Protein AF-A0A7C4F0I8-F1 (afdb_monomer_lite)

Structure (mmCIF, N/CA/C/O backbone):
data_AF-A0A7C4F0I8-F1
#
_entry.id   AF-A0A7C4F0I8-F1
#
loop_
_atom_site.group_PDB
_atom_site.id
_atom_site.type_symbol
_atom_site.label_atom_id
_atom_site.label_alt_id
_atom_site.label_comp_id
_atom_site.label_asym_id
_atom_site.label_entity_id
_atom_site.label_seq_id
_atom_site.pdbx_PDB_ins_code
_atom_site.Cartn_x
_atom_site.Cartn_y
_atom_site.Cartn_z
_atom_site.occupancy
_atom_site.B_iso_or_equiv
_atom_site.auth_seq_id
_atom_site.auth_comp_id
_atom_site.auth_asym_id
_atom_site.auth_atom_id
_atom_site.pdbx_PDB_model_num
ATOM 1 N N . ILE A 1 1 ? -4.821 -2.310 5.030 1.00 91.88 1 ILE A N 1
ATOM 2 C CA . ILE A 1 1 ? -5.933 -1.546 5.643 1.00 91.88 1 ILE A CA 1
ATOM 3 C C . ILE A 1 1 ? -5.396 -0.917 6.919 1.00 91.88 1 ILE A C 1
ATOM 5 O O . ILE A 1 1 ? -4.644 -1.584 7.619 1.00 91.88 1 ILE A O 1
ATOM 9 N N . ALA A 1 2 ? -5.673 0.361 7.165 1.00 90.00 2 ALA A N 1
ATOM 10 C CA . ALA A 1 2 ? -5.154 1.117 8.304 1.00 90.00 2 ALA A CA 1
ATOM 11 C C . ALA A 1 2 ? -6.310 1.679 9.132 1.00 90.00 2 ALA A C 1
ATOM 13 O O . ALA A 1 2 ? -7.216 2.289 8.567 1.00 90.00 2 ALA A O 1
ATOM 14 N N . GLY A 1 3 ? -6.264 1.517 10.450 1.00 90.81 3 GLY A N 1
ATOM 15 C CA . GLY A 1 3 ? -7.261 2.096 11.348 1.00 90.81 3 GLY A CA 1
ATOM 16 C C . GLY A 1 3 ? -7.420 1.291 12.629 1.00 90.81 3 GLY A C 1
ATOM 17 O O . GLY A 1 3 ? -6.599 0.431 12.948 1.00 90.81 3 GLY A O 1
ATOM 18 N N . LYS A 1 4 ? -8.486 1.575 13.371 1.00 91.06 4 LYS A N 1
ATOM 19 C CA . LYS A 1 4 ? -8.905 0.762 14.514 1.00 91.06 4 LYS A CA 1
ATOM 20 C C . LYS A 1 4 ? -9.613 -0.488 13.979 1.00 91.06 4 LYS A C 1
ATOM 22 O O . LYS A 1 4 ? -10.755 -0.401 13.546 1.00 91.06 4 LYS A O 1
ATOM 27 N N . LEU A 1 5 ? -8.881 -1.601 13.894 1.00 84.12 5 LEU A N 1
ATOM 28 C CA . LEU A 1 5 ? -9.347 -2.851 13.275 1.00 84.12 5 LEU A CA 1
ATOM 29 C C . LEU A 1 5 ? -9.981 -3.785 14.314 1.00 84.12 5 LEU A C 1
ATOM 31 O O . LEU A 1 5 ? -11.197 -3.859 14.417 1.00 84.12 5 LEU A O 1
ATOM 35 N N . ALA A 1 6 ? -9.152 -4.478 15.098 1.00 85.19 6 ALA A N 1
ATOM 36 C CA . ALA A 1 6 ? -9.604 -5.456 16.094 1.00 85.19 6 ALA A CA 1
ATOM 37 C C . ALA A 1 6 ? -9.701 -4.891 17.525 1.00 85.19 6 ALA A C 1
ATOM 39 O O . ALA A 1 6 ? -10.312 -5.492 18.401 1.00 85.19 6 ALA A O 1
ATOM 40 N N . THR A 1 7 ? -9.059 -3.759 17.803 1.00 87.38 7 THR A N 1
ATOM 41 C CA . THR A 1 7 ? -9.018 -3.125 19.131 1.00 87.38 7 THR A CA 1
ATOM 42 C C . THR A 1 7 ? -9.051 -1.610 18.946 1.00 87.38 7 THR A C 1
ATOM 44 O O . THR A 1 7 ? -8.824 -1.115 17.843 1.00 87.38 7 THR A O 1
ATOM 47 N N . ASP A 1 8 ? -9.281 -0.861 20.023 1.00 87.62 8 ASP A N 1
ATOM 48 C CA . ASP A 1 8 ? -9.332 0.606 19.997 1.00 87.62 8 ASP A CA 1
ATOM 49 C C . ASP A 1 8 ? -7.992 1.276 19.603 1.00 87.62 8 ASP A C 1
ATOM 51 O O . ASP A 1 8 ? -7.948 2.437 19.194 1.00 87.62 8 ASP A O 1
ATOM 55 N N . ARG A 1 9 ? -6.873 0.536 19.654 1.00 90.00 9 ARG A N 1
ATOM 56 C CA . ARG A 1 9 ? -5.576 1.000 19.138 1.00 90.00 9 ARG A CA 1
ATOM 57 C C . ARG A 1 9 ? -5.497 0.832 17.623 1.00 90.00 9 ARG A C 1
ATOM 59 O O . ARG A 1 9 ? -5.814 -0.231 17.089 1.00 90.00 9 ARG A O 1
ATOM 66 N N . SER A 1 10 ? -4.996 1.858 16.937 1.00 91.25 10 SER A N 1
ATOM 67 C CA . SER A 1 10 ? -4.778 1.792 15.494 1.00 91.25 10 SER A CA 1
ATOM 68 C C . SER A 1 10 ? -3.733 0.728 15.138 1.00 91.25 10 SER A C 1
ATOM 70 O O . SER A 1 10 ? -2.682 0.605 15.770 1.00 91.25 10 SER A O 1
ATOM 72 N N . ARG A 1 11 ? -4.039 -0.065 14.111 1.00 91.56 11 ARG A N 1
ATOM 73 C CA . ARG A 1 11 ? -3.169 -1.095 13.540 1.00 91.56 11 ARG A CA 1
ATOM 74 C C . ARG A 1 11 ? -3.218 -1.024 12.016 1.00 91.56 11 ARG A C 1
ATOM 76 O O . ARG A 1 11 ? -4.149 -0.472 11.424 1.00 91.56 11 ARG A O 1
ATOM 83 N N . PHE A 1 12 ? -2.189 -1.573 11.380 1.00 93.06 12 PHE A N 1
ATOM 84 C CA . PHE A 1 12 ? -2.131 -1.722 9.933 1.00 93.06 12 PHE A CA 1
ATOM 85 C C . PHE A 1 12 ? -1.922 -3.184 9.571 1.00 93.06 12 PHE A C 1
ATOM 87 O O . PHE A 1 12 ? -0.962 -3.805 10.017 1.00 93.06 12 PHE A O 1
ATOM 94 N N . GLU A 1 13 ? -2.793 -3.692 8.709 1.00 91.44 13 GLU A N 1
ATOM 95 C CA . GLU A 1 13 ? -2.664 -5.024 8.130 1.00 91.44 13 GLU A CA 1
ATOM 96 C C . GLU A 1 13 ? -2.395 -4.917 6.634 1.00 91.44 13 GLU A C 1
ATOM 98 O O . GLU A 1 13 ? -3.067 -4.172 5.903 1.00 91.44 13 GLU A O 1
ATOM 103 N N . LYS A 1 14 ? -1.389 -5.661 6.174 1.00 92.94 14 LYS A N 1
ATOM 104 C CA . LYS A 1 14 ? -0.988 -5.714 4.773 1.00 92.94 14 LYS A CA 1
ATOM 105 C C . LYS A 1 14 ? -1.384 -7.068 4.202 1.00 92.94 14 LYS A C 1
ATOM 107 O O . LYS A 1 14 ? -0.880 -8.090 4.642 1.00 92.94 14 LYS A O 1
ATOM 112 N N . PHE A 1 15 ? -2.225 -7.041 3.179 1.00 92.94 15 PHE A N 1
ATOM 113 C CA . PHE A 1 15 ? -2.552 -8.216 2.384 1.00 92.94 15 PHE A CA 1
ATOM 114 C C . PHE A 1 15 ? -1.807 -8.098 1.058 1.00 92.94 15 PHE A C 1
ATOM 116 O O . PHE A 1 15 ? -1.926 -7.082 0.369 1.00 92.94 15 PHE A O 1
ATOM 123 N N . THR A 1 16 ? -0.990 -9.093 0.733 1.00 91.50 16 THR A N 1
ATOM 124 C CA . THR A 1 16 ? -0.213 -9.135 -0.509 1.00 91.50 16 THR A CA 1
ATOM 125 C C . THR A 1 16 ? -0.338 -10.497 -1.148 1.00 91.50 16 THR A C 1
ATOM 127 O O . THR A 1 16 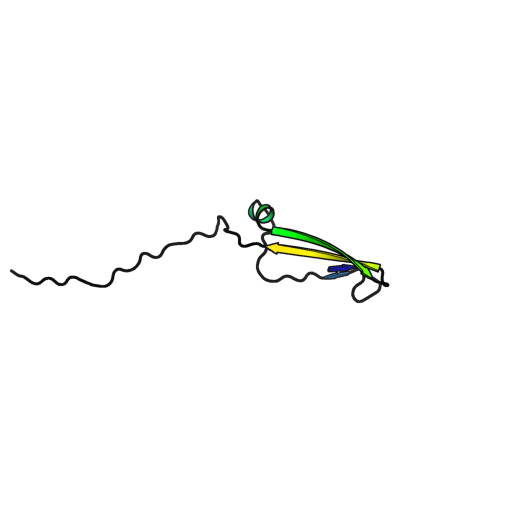? -0.232 -11.509 -0.463 1.00 91.50 16 THR A O 1
ATOM 130 N N . PHE A 1 17 ? -0.508 -10.500 -2.462 1.00 92.25 17 PHE A N 1
ATOM 131 C CA . PHE A 1 17 ? -0.510 -11.697 -3.282 1.00 92.25 17 PHE A CA 1
ATOM 132 C C . PHE A 1 17 ? 0.158 -11.377 -4.623 1.00 92.25 17 PHE A C 1
ATOM 134 O O . PHE A 1 17 ? -0.022 -10.276 -5.146 1.00 92.25 17 PHE A O 1
ATOM 141 N N . GLY A 1 18 ? 0.924 -12.327 -5.162 1.00 90.56 18 GLY A N 1
ATOM 142 C CA . GLY A 1 18 ? 1.653 -12.168 -6.421 1.00 90.56 18 GLY A CA 1
ATOM 143 C C . GLY A 1 18 ? 2.890 -11.269 -6.320 1.00 90.56 18 GLY A C 1
ATOM 144 O O . GLY A 1 18 ? 3.523 -11.167 -5.268 1.00 90.56 18 GLY A O 1
ATOM 145 N N . TYR A 1 19 ? 3.235 -10.628 -7.438 1.00 87.44 19 TYR A N 1
ATOM 146 C CA . TYR A 1 19 ? 4.426 -9.793 -7.592 1.00 87.44 19 TYR A CA 1
ATOM 147 C C . TYR A 1 19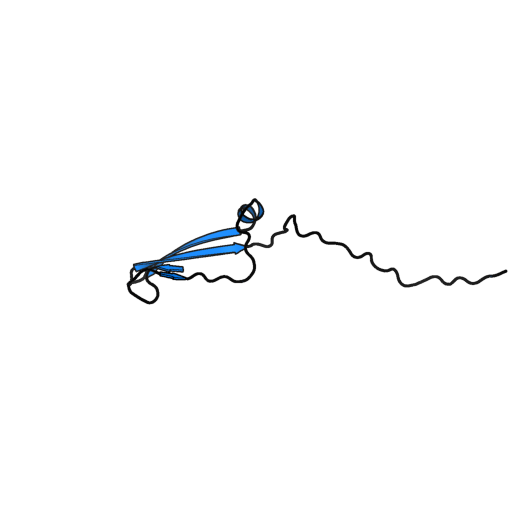 ? 4.070 -8.305 -7.700 1.00 87.44 19 TYR A C 1
ATOM 149 O O . TYR A 1 19 ? 3.073 -7.930 -8.320 1.00 87.44 19 TYR A O 1
ATOM 157 N N . LEU A 1 20 ? 4.898 -7.444 -7.100 1.00 87.81 20 LEU A N 1
ATOM 158 C CA . LEU A 1 20 ? 4.751 -5.994 -7.184 1.00 87.81 20 LEU A CA 1
ATOM 159 C C . LEU A 1 20 ? 6.136 -5.327 -7.250 1.00 87.81 20 LEU A C 1
ATOM 161 O O . LEU A 1 20 ? 6.885 -5.426 -6.273 1.00 87.81 20 LEU A O 1
ATOM 165 N N . PRO A 1 21 ? 6.467 -4.600 -8.333 1.00 87.25 21 PRO A N 1
ATOM 166 C CA . PRO A 1 21 ? 7.717 -3.857 -8.414 1.00 87.25 21 PRO A CA 1
ATOM 167 C C . PRO A 1 21 ? 7.716 -2.700 -7.407 1.00 87.25 21 PRO A C 1
ATOM 169 O O . PRO A 1 21 ? 6.729 -1.971 -7.259 1.00 87.25 21 PRO A O 1
ATOM 172 N N . ALA A 1 22 ? 8.828 -2.537 -6.691 1.00 84.19 22 ALA A N 1
ATOM 173 C CA . ALA A 1 22 ? 8.965 -1.522 -5.647 1.00 84.19 22 ALA A CA 1
ATOM 174 C C . ALA A 1 22 ? 9.496 -0.177 -6.170 1.00 84.19 22 ALA A C 1
ATOM 176 O O . ALA A 1 22 ? 9.149 0.862 -5.609 1.00 84.19 22 ALA A O 1
ATOM 177 N N . ALA A 1 23 ? 10.323 -0.194 -7.219 1.00 83.00 23 ALA A N 1
ATOM 178 C CA . ALA A 1 23 ? 11.0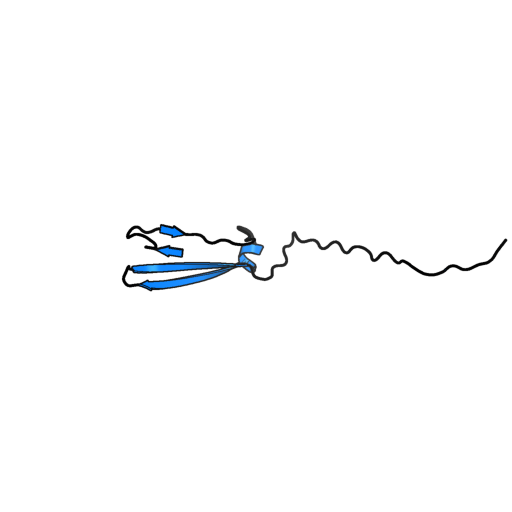65 0.968 -7.699 1.00 83.00 23 ALA A CA 1
ATOM 179 C C . ALA A 1 23 ? 11.159 1.013 -9.233 1.00 83.00 23 ALA A C 1
ATOM 181 O O . ALA A 1 23 ? 10.888 0.025 -9.916 1.00 83.00 23 ALA A O 1
ATOM 182 N N . GLY A 1 24 ? 11.563 2.177 -9.743 1.00 86.50 24 GLY A N 1
ATOM 183 C CA . GLY A 1 24 ? 11.828 2.428 -11.158 1.00 86.50 24 GLY A CA 1
ATOM 184 C C . GLY A 1 24 ? 10.599 2.796 -11.992 1.00 86.50 24 GLY A C 1
ATOM 185 O O . GLY A 1 24 ? 9.471 2.898 -11.499 1.00 86.50 24 GLY A O 1
ATOM 186 N N . ASP A 1 25 ? 10.844 2.957 -13.292 1.00 83.69 25 ASP A N 1
ATOM 187 C CA . ASP A 1 25 ? 9.821 3.187 -14.311 1.00 83.69 25 ASP A CA 1
ATOM 188 C C . ASP A 1 25 ? 8.686 2.153 -14.339 1.00 83.69 25 ASP A C 1
ATOM 190 O O . ASP A 1 25 ? 7.529 2.573 -14.477 1.00 83.69 25 ASP A O 1
ATOM 194 N N . PRO A 1 26 ? 8.929 0.830 -14.181 1.00 83.44 26 PRO A N 1
ATOM 195 C CA . PRO A 1 26 ? 7.833 -0.127 -14.268 1.00 83.44 26 PRO A CA 1
ATOM 196 C C . PRO A 1 26 ? 6.831 0.044 -13.121 1.00 83.44 26 PRO A C 1
ATOM 198 O O . PRO A 1 26 ? 5.628 -0.143 -13.314 1.00 83.44 26 PRO A O 1
ATOM 201 N N . ALA A 1 27 ? 7.294 0.472 -11.942 1.00 83.81 27 ALA A N 1
ATOM 202 C CA . ALA A 1 27 ? 6.415 0.749 -10.816 1.00 83.81 27 ALA A CA 1
ATOM 203 C C . ALA A 1 27 ? 5.515 1.965 -11.083 1.00 83.81 27 ALA A C 1
ATOM 205 O O . ALA A 1 27 ? 4.318 1.898 -10.826 1.00 83.81 27 ALA A O 1
ATOM 206 N N . MET A 1 28 ? 6.047 3.060 -11.633 1.00 83.06 28 MET A N 1
ATOM 207 C CA . MET A 1 28 ? 5.238 4.257 -11.902 1.00 83.06 28 MET A CA 1
ATOM 208 C C . MET A 1 28 ? 4.240 4.066 -13.047 1.00 83.06 28 MET A C 1
ATOM 210 O O . MET A 1 28 ? 3.117 4.561 -12.960 1.00 83.06 28 MET A O 1
ATOM 214 N N . LYS A 1 29 ? 4.633 3.359 -14.112 1.00 85.06 29 LYS A N 1
ATOM 215 C CA . LYS A 1 29 ? 3.796 3.208 -15.313 1.00 85.06 29 LYS A CA 1
ATOM 216 C C . LYS A 1 29 ? 2.726 2.131 -15.152 1.00 85.06 29 LYS A C 1
ATOM 218 O O . LYS A 1 29 ? 1.600 2.316 -15.613 1.00 85.06 29 LYS A O 1
ATOM 223 N N . HIS A 1 30 ? 3.053 1.017 -14.494 1.00 87.06 30 HIS A N 1
ATOM 224 C CA . HIS A 1 30 ? 2.165 -0.148 -14.456 1.00 87.06 30 HIS A CA 1
ATOM 225 C C . HIS A 1 30 ? 1.428 -0.343 -13.128 1.00 87.06 30 HIS A C 1
ATOM 227 O O . HIS A 1 30 ? 0.402 -1.032 -13.113 1.00 87.06 30 HIS A O 1
ATOM 233 N N . VAL A 1 31 ? 1.893 0.250 -12.019 1.00 89.94 31 VAL A N 1
ATOM 234 C CA . VAL A 1 31 ? 1.200 0.132 -10.727 1.00 89.94 31 VAL A CA 1
ATOM 235 C C . VAL A 1 31 ? 0.187 1.257 -10.567 1.00 89.94 31 VAL A C 1
ATOM 237 O O . VAL A 1 31 ? 0.532 2.429 -10.427 1.00 89.94 31 VAL A O 1
ATOM 240 N N . LYS A 1 32 ? -1.091 0.887 -10.493 1.00 89.50 32 LYS A N 1
ATOM 241 C CA . LYS A 1 32 ? -2.173 1.814 -10.150 1.00 89.50 32 LYS A CA 1
ATOM 242 C C . LYS A 1 32 ? -2.389 1.809 -8.640 1.00 89.50 32 LYS A C 1
ATOM 244 O O . LYS A 1 32 ? -2.490 0.748 -8.019 1.00 89.50 32 LYS A O 1
ATOM 249 N N . VAL A 1 33 ? -2.471 2.999 -8.044 1.00 92.31 33 VAL A N 1
ATOM 250 C CA . VAL A 1 33 ? -2.689 3.176 -6.601 1.00 92.31 33 VAL A CA 1
ATOM 251 C C . VAL A 1 33 ? -4.059 3.797 -6.361 1.00 92.31 33 VAL A C 1
ATOM 253 O O . VAL A 1 33 ? -4.320 4.913 -6.796 1.00 92.31 33 VAL A O 1
ATOM 256 N N . GLY A 1 34 ? -4.910 3.090 -5.619 1.00 93.56 34 GLY A N 1
ATOM 257 C CA . GLY A 1 34 ? -6.197 3.587 -5.139 1.00 93.56 34 GLY A CA 1
ATOM 258 C C . GLY A 1 34 ? -6.165 3.834 -3.632 1.00 93.56 34 GLY A C 1
ATOM 259 O O . GLY A 1 34 ? -5.559 3.064 -2.877 1.00 93.56 34 GLY A O 1
ATOM 260 N N . LYS A 1 35 ? -6.819 4.905 -3.179 1.00 95.25 35 LYS A N 1
ATOM 261 C CA . LYS A 1 35 ? -7.029 5.202 -1.757 1.00 95.25 35 LYS A CA 1
ATOM 262 C C . LYS A 1 35 ? -8.510 5.470 -1.528 1.00 95.25 35 LYS A C 1
ATOM 264 O O . LYS A 1 35 ? -9.110 6.223 -2.286 1.00 95.25 35 LYS A O 1
ATOM 269 N N . ALA A 1 36 ? -9.061 4.887 -0.475 1.00 94.38 36 ALA A N 1
ATOM 270 C CA . ALA A 1 36 ? -10.416 5.155 -0.024 1.00 94.38 36 ALA A CA 1
ATOM 271 C C . ALA A 1 36 ? -10.436 5.295 1.500 1.00 94.38 36 ALA A C 1
ATOM 273 O O . ALA A 1 36 ? -9.669 4.637 2.209 1.00 94.38 36 ALA A O 1
ATO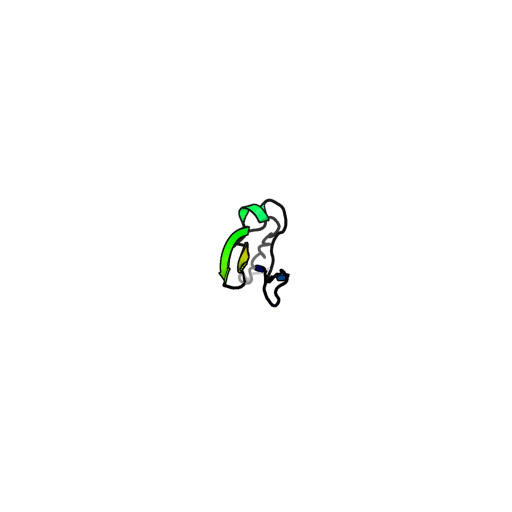M 274 N N . SER A 1 37 ? -11.316 6.158 1.992 1.00 94.06 37 SER A N 1
ATOM 275 C CA . SER A 1 37 ? -11.598 6.351 3.413 1.00 94.06 37 SER A CA 1
ATOM 276 C C . SER A 1 37 ? -13.035 5.937 3.693 1.00 94.06 37 SER A C 1
ATOM 278 O O . SER A 1 37 ? -13.943 6.398 3.003 1.00 94.06 37 SER A O 1
ATOM 280 N N . VAL A 1 38 ? -13.241 5.096 4.701 1.00 93.31 38 VAL A N 1
ATOM 281 C CA . VAL A 1 38 ? -14.564 4.618 5.117 1.00 93.31 38 VAL A CA 1
ATOM 282 C C . VAL A 1 38 ? -14.834 5.101 6.536 1.00 93.31 38 VAL A C 1
ATOM 284 O O . VAL A 1 38 ? -13.994 4.929 7.419 1.00 93.31 38 VAL A O 1
ATOM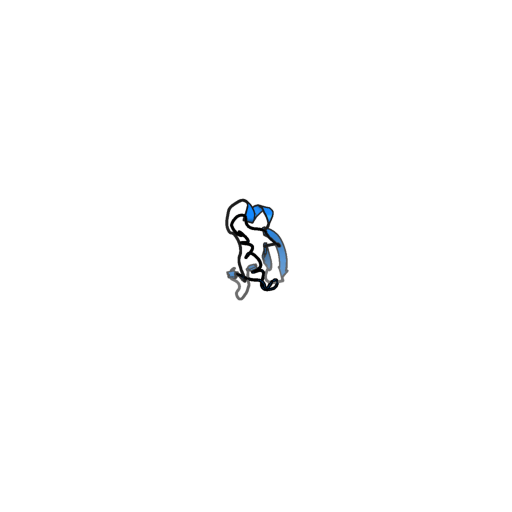 287 N N . LEU A 1 39 ? -15.997 5.716 6.747 1.00 93.44 39 LEU A N 1
ATOM 288 C CA . LEU A 1 39 ? -16.459 6.143 8.063 1.00 93.44 39 LEU A CA 1
ATOM 289 C C . LEU A 1 39 ? -17.197 4.983 8.745 1.00 93.44 39 LEU A C 1
ATOM 291 O O . LEU A 1 39 ? -18.158 4.451 8.196 1.00 93.44 39 LEU A O 1
ATOM 295 N N . LEU A 1 40 ? -16.768 4.614 9.946 1.00 90.19 40 LEU A N 1
ATOM 296 C CA . LEU A 1 40 ? -17.441 3.655 10.819 1.00 90.19 40 LEU A CA 1
ATOM 297 C C . LEU A 1 40 ? -17.688 4.308 12.187 1.00 90.19 40 LEU A C 1
ATOM 299 O O . LEU A 1 40 ? -17.013 5.282 12.524 1.00 90.19 40 LEU A O 1
ATOM 303 N N . PRO A 1 41 ? -18.589 3.765 13.026 1.00 89.44 41 PRO A N 1
ATOM 304 C CA . PRO A 1 41 ? -18.821 4.298 14.372 1.00 89.44 41 PRO A CA 1
ATOM 305 C C . PRO A 1 41 ? -17.560 4.319 15.250 1.00 89.44 41 PRO A C 1
ATOM 307 O O . PRO A 1 41 ? -17.399 5.190 16.095 1.00 89.44 41 PRO A O 1
ATOM 310 N N . GLN A 1 42 ? -16.636 3.383 15.016 1.00 86.50 42 GLN A N 1
ATOM 311 C CA . GLN A 1 42 ? -15.346 3.302 15.711 1.00 86.50 42 GLN A CA 1
ATOM 312 C C . GLN A 1 42 ? -14.330 4.360 15.226 1.00 86.50 42 GLN A C 1
ATOM 314 O O . GLN A 1 42 ? -13.292 4.561 15.859 1.00 86.50 42 GLN A O 1
ATOM 319 N N . GLY A 1 43 ? -14.601 5.032 14.100 1.00 89.56 43 GLY A N 1
ATOM 320 C CA . GLY A 1 43 ? -13.741 6.037 13.475 1.00 89.56 43 GLY A CA 1
ATOM 321 C C . GLY A 1 43 ? -13.547 5.828 11.969 1.00 89.56 43 GLY A C 1
ATOM 322 O O . GLY A 1 43 ? -14.263 5.069 11.318 1.00 89.56 43 GLY A O 1
ATOM 323 N N . LEU A 1 44 ? -12.554 6.514 11.399 1.00 91.19 44 LEU A N 1
ATOM 324 C CA . LEU A 1 44 ? -12.237 6.447 9.970 1.00 91.19 44 LEU A CA 1
ATOM 325 C C . LEU A 1 44 ? -11.196 5.356 9.682 1.00 91.19 44 LEU A C 1
ATOM 327 O O . LEU A 1 44 ? -10.112 5.344 10.270 1.00 91.19 44 LEU A O 1
ATOM 331 N N . ILE A 1 45 ? -11.510 4.460 8.746 1.00 93.12 45 ILE A N 1
ATOM 332 C CA . ILE A 1 45 ? -10.604 3.413 8.261 1.00 93.12 45 ILE A CA 1
ATOM 333 C C . ILE A 1 45 ? -10.102 3.770 6.863 1.00 93.12 45 ILE A C 1
ATOM 335 O O . ILE A 1 45 ? -10.873 4.096 5.961 1.00 93.12 45 ILE A O 1
ATOM 339 N N . GLY A 1 46 ? -8.787 3.681 6.674 1.00 93.69 46 GLY A N 1
ATOM 340 C CA . GLY A 1 46 ? -8.124 3.890 5.394 1.00 93.69 46 GLY A CA 1
ATOM 341 C C . GLY A 1 46 ? -7.844 2.577 4.665 1.00 93.69 46 GLY A C 1
ATOM 342 O O . GLY A 1 46 ? -7.136 1.697 5.168 1.00 93.69 46 GLY A O 1
ATOM 343 N N . VAL A 1 47 ? -8.317 2.467 3.428 1.00 94.38 47 VAL A N 1
ATOM 344 C CA . VAL A 1 47 ? -7.992 1.366 2.517 1.00 94.38 47 VAL A CA 1
ATOM 345 C C . VAL A 1 47 ? -7.067 1.894 1.423 1.00 94.38 47 VAL A C 1
ATOM 347 O O . VAL A 1 47 ? -7.372 2.864 0.733 1.00 94.38 47 VAL A O 1
ATOM 350 N N . LYS A 1 48 ? -5.902 1.259 1.270 1.00 94.62 48 LYS A N 1
ATOM 351 C CA . LYS A 1 48 ? -4.939 1.542 0.200 1.00 94.62 48 LYS A CA 1
ATOM 352 C C . LYS A 1 48 ? -4.745 0.270 -0.609 1.00 94.62 48 LYS A C 1
ATOM 354 O O . LYS A 1 48 ? -4.333 -0.740 -0.040 1.00 94.62 48 LYS A O 1
ATOM 359 N N . VAL A 1 49 ? -5.005 0.346 -1.909 1.00 93.81 49 VAL A N 1
ATOM 360 C CA . VAL A 1 49 ? -4.866 -0.773 -2.845 1.00 93.81 49 VAL A CA 1
ATOM 361 C C . VAL A 1 49 ? -3.795 -0.423 -3.872 1.00 93.81 49 VAL A C 1
ATOM 363 O O . VAL A 1 49 ? -3.752 0.701 -4.376 1.00 93.81 49 VAL A O 1
ATOM 366 N N . LYS A 1 50 ? -2.910 -1.379 -4.155 1.00 92.31 50 LYS A N 1
ATOM 367 C CA . LYS A 1 50 ? -1.929 -1.301 -5.240 1.00 92.31 50 LYS A CA 1
ATOM 368 C C . LYS A 1 50 ? -2.162 -2.488 -6.160 1.00 92.31 50 LYS A C 1
ATOM 370 O O . LYS A 1 50 ? -2.151 -3.616 -5.678 1.00 92.31 50 LYS A O 1
ATOM 375 N N . ILE A 1 51 ? -2.381 -2.224 -7.442 1.00 91.44 51 ILE A N 1
ATOM 376 C CA . ILE A 1 51 ? -2.619 -3.260 -8.450 1.00 91.44 51 ILE A CA 1
ATOM 377 C C . ILE A 1 51 ? -1.589 -3.083 -9.556 1.00 91.44 51 ILE A C 1
ATOM 379 O O . ILE A 1 51 ? -1.429 -1.978 -10.078 1.00 91.44 51 ILE A O 1
ATOM 383 N N . LEU A 1 52 ? -0.907 -4.170 -9.901 1.00 89.44 52 LEU A N 1
ATOM 384 C CA . LEU A 1 52 ? -0.063 -4.243 -11.084 1.00 89.44 52 LEU A CA 1
ATOM 385 C C . LEU A 1 52 ? -0.954 -4.557 -12.293 1.00 89.44 52 LEU A C 1
ATOM 387 O O . LEU A 1 52 ? -1.659 -5.567 -12.297 1.00 89.44 52 LEU A O 1
ATOM 391 N N . GLY A 1 53 ? -0.977 -3.672 -13.291 1.00 83.69 53 GLY A N 1
ATOM 392 C CA . GLY A 1 53 ? -1.622 -3.967 -14.575 1.00 83.69 53 GLY A CA 1
ATOM 393 C C . GLY A 1 53 ? -0.849 -5.028 -15.368 1.00 83.69 53 GLY A C 1
ATOM 394 O O . GLY A 1 53 ? 0.248 -5.411 -14.977 1.00 83.69 53 GLY A O 1
ATOM 395 N N . LYS A 1 54 ? -1.383 -5.475 -16.515 1.00 77.94 54 LYS A N 1
ATOM 396 C CA . LYS A 1 54 ? -0.589 -6.268 -17.470 1.00 77.94 54 LYS A CA 1
ATOM 397 C C . LYS A 1 54 ? 0.618 -5.426 -17.897 1.00 77.94 54 LYS A C 1
ATOM 399 O O . LYS A 1 54 ? 0.443 -4.398 -18.551 1.00 77.94 54 LYS A O 1
ATOM 404 N N . ALA A 1 55 ? 1.800 -5.822 -17.449 1.00 72.50 55 ALA A N 1
ATOM 405 C CA . ALA A 1 55 ? 3.044 -5.099 -17.643 1.00 72.50 55 ALA A CA 1
ATOM 406 C C . ALA A 1 55 ? 3.986 -5.980 -18.454 1.00 72.50 55 ALA A C 1
ATOM 408 O O . ALA A 1 55 ? 4.154 -7.146 -18.123 1.00 72.50 55 ALA A O 1
ATOM 409 N N . SER A 1 56 ? 4.568 -5.416 -19.508 1.00 72.31 56 SER A N 1
ATOM 410 C CA . SER A 1 56 ? 5.749 -5.976 -20.155 1.00 72.31 56 SER A CA 1
ATOM 411 C C . SER A 1 56 ? 6.958 -5.400 -19.435 1.00 72.31 56 SER A C 1
ATOM 413 O O . SER A 1 56 ? 7.199 -4.188 -19.514 1.00 72.31 56 SER A O 1
ATOM 415 N N . PHE A 1 57 ? 7.683 -6.229 -18.695 1.00 78.31 57 PHE A N 1
ATOM 416 C CA . PHE A 1 57 ? 8.924 -5.776 -18.082 1.00 78.31 57 PHE A CA 1
ATOM 417 C C . PHE A 1 57 ? 10.045 -5.794 -19.125 1.00 78.31 57 PHE A C 1
ATOM 419 O O . PHE A 1 57 ? 10.085 -6.700 -19.954 1.00 78.31 57 PHE A O 1
ATOM 426 N N . PRO A 1 58 ? 10.967 -4.817 -19.098 1.00 74.50 58 PRO A N 1
ATOM 427 C CA . PRO A 1 58 ? 12.123 -4.829 -19.996 1.00 74.50 58 PRO A CA 1
ATOM 428 C C . PRO A 1 58 ? 13.021 -6.057 -19.774 1.00 74.50 58 PRO A C 1
ATOM 430 O O . PRO A 1 58 ? 13.770 -6.429 -20.669 1.00 74.50 58 PRO A O 1
ATOM 433 N N . ASP A 1 59 ? 12.908 -6.697 -18.608 1.00 79.12 59 ASP A N 1
ATOM 434 C CA . ASP A 1 59 ? 13.673 -7.886 -18.232 1.00 79.12 59 ASP A CA 1
ATOM 435 C C . ASP A 1 59 ? 13.055 -9.191 -18.772 1.00 79.12 59 ASP A C 1
ATOM 437 O O . ASP A 1 59 ? 13.705 -10.236 -18.778 1.00 79.12 59 ASP A O 1
ATOM 441 N N . GLU A 1 60 ? 11.801 -9.160 -19.235 1.00 77.62 60 GLU A N 1
ATOM 442 C CA . GLU A 1 60 ? 11.107 -10.334 -19.768 1.00 77.62 60 GLU A CA 1
ATOM 443 C C . GLU A 1 60 ? 11.462 -10.535 -21.246 1.00 77.62 60 GLU A C 1
ATOM 445 O O . GLU A 1 60 ? 10.736 -10.130 -22.156 1.00 77.62 60 GLU A O 1
ATOM 450 N N . VAL A 1 61 ? 12.602 -11.178 -21.495 1.00 77.19 61 VAL A N 1
ATOM 451 C CA . VAL A 1 61 ? 13.009 -11.573 -22.847 1.00 77.19 61 VAL A CA 1
ATOM 452 C C . VAL A 1 61 ? 12.316 -12.879 -23.226 1.00 77.19 61 VAL A C 1
ATOM 454 O O . VAL A 1 61 ? 12.516 -13.916 -22.595 1.00 77.19 61 VAL A O 1
ATOM 457 N N . GLN A 1 62 ? 11.512 -12.841 -24.285 1.00 76.94 62 GLN A N 1
ATOM 458 C CA . GLN A 1 62 ? 10.927 -14.039 -24.880 1.00 76.94 62 GLN A CA 1
ATOM 459 C C . GLN A 1 62 ? 11.920 -14.630 -25.882 1.00 76.94 62 GLN A C 1
ATOM 461 O O . GLN A 1 62 ? 12.125 -14.078 -26.963 1.00 76.94 62 GLN A O 1
ATOM 466 N N . ILE A 1 63 ? 12.552 -15.747 -25.520 1.00 80.62 63 ILE A N 1
ATOM 467 C CA . ILE A 1 63 ? 13.359 -16.532 -26.456 1.00 80.62 63 ILE A CA 1
ATOM 468 C C . ILE A 1 63 ? 12.377 -17.354 -27.290 1.00 80.62 63 ILE A C 1
ATOM 470 O O . ILE A 1 63 ? 11.714 -18.250 -26.774 1.00 80.62 63 ILE A O 1
ATOM 474 N N . MET A 1 64 ? 12.246 -17.017 -28.570 1.00 74.81 64 MET A N 1
ATOM 475 C CA . MET A 1 64 ? 11.508 -17.850 -29.512 1.00 74.81 64 MET A CA 1
ATOM 476 C C . MET A 1 64 ? 12.332 -19.112 -29.768 1.00 74.81 64 MET A C 1
ATOM 478 O O . MET A 1 64 ? 13.405 -19.040 -30.365 1.00 74.81 64 MET A O 1
ATOM 482 N N . GLU A 1 65 ? 11.854 -20.262 -29.296 1.00 71.50 65 GLU A N 1
ATOM 483 C CA . GLU A 1 65 ? 12.411 -21.546 -29.711 1.00 71.50 65 GLU A CA 1
ATOM 484 C C . GLU A 1 65 ? 12.144 -21.715 -31.208 1.00 71.50 65 GLU A C 1
ATOM 486 O O . GLU A 1 65 ? 10.999 -21.654 -31.664 1.00 71.50 65 GLU A O 1
ATOM 491 N N . ALA A 1 66 ? 13.217 -21.873 -31.987 1.00 61.03 66 ALA A N 1
ATOM 492 C CA . ALA A 1 66 ? 13.110 -22.193 -33.399 1.00 61.03 66 ALA A CA 1
ATOM 493 C C . ALA A 1 66 ? 12.298 -23.484 -33.530 1.00 61.03 66 ALA A C 1
ATOM 495 O O . ALA A 1 66 ? 12.666 -24.517 -32.967 1.00 61.03 66 ALA A O 1
ATOM 496 N N . THR A 1 67 ? 11.178 -23.408 -34.250 1.00 54.38 67 THR A N 1
ATOM 497 C CA . THR A 1 67 ? 10.413 -24.579 -34.666 1.00 54.38 67 THR A CA 1
ATOM 498 C C . THR A 1 67 ? 11.385 -25.570 -35.292 1.00 54.38 67 THR A C 1
ATOM 500 O O . THR A 1 67 ? 11.990 -25.285 -36.321 1.00 54.38 67 THR A O 1
ATOM 503 N N . GLN A 1 68 ? 11.573 -26.714 -34.638 1.00 56.66 68 GLN A N 1
ATOM 504 C CA . GLN A 1 68 ? 12.255 -27.843 -35.244 1.00 56.66 68 GLN A CA 1
ATOM 505 C C . GLN A 1 68 ? 11.400 -28.284 -36.431 1.00 56.66 68 GLN A C 1
ATOM 507 O O . GLN A 1 68 ? 10.326 -28.860 -36.257 1.00 56.66 68 GLN A O 1
ATOM 512 N N . GLU A 1 69 ? 11.851 -27.959 -37.639 1.00 52.31 69 GLU A N 1
ATOM 513 C CA . GLU A 1 69 ? 11.341 -28.556 -38.864 1.00 52.31 69 GLU A CA 1
ATOM 514 C C . GLU A 1 69 ? 11.616 -30.065 -38.802 1.00 52.31 69 GLU A C 1
ATOM 516 O O . GLU A 1 69 ? 12.761 -30.512 -38.864 1.00 52.31 69 GLU A O 1
ATOM 521 N N . ALA A 1 70 ? 10.557 -30.858 -38.651 1.00 47.94 70 ALA A N 1
ATOM 522 C CA . ALA A 1 70 ? 10.591 -32.299 -38.849 1.00 47.94 70 ALA A CA 1
ATOM 523 C C . ALA A 1 70 ? 9.668 -32.676 -40.020 1.00 47.94 70 ALA A C 1
ATOM 525 O O . ALA A 1 70 ? 8.450 -32.534 -39.922 1.00 47.94 70 ALA A O 1
ATOM 526 N N . GLY A 1 71 ? 10.286 -33.205 -41.090 1.00 40.91 71 GLY A N 1
ATOM 527 C CA . GLY A 1 71 ? 9.682 -33.838 -42.279 1.00 40.91 71 GLY A CA 1
ATOM 528 C C . GLY A 1 71 ? 9.459 -32.850 -43.431 1.00 40.91 71 GLY A C 1
ATOM 529 O O . GLY A 1 71 ? 8.776 -31.858 -43.241 1.00 40.91 71 GLY A O 1
ATOM 530 N N . VAL A 1 72 ? 9.956 -33.012 -44.663 1.00 40.12 72 VAL A N 1
ATOM 531 C CA . VAL A 1 72 ? 10.167 -34.181 -45.548 1.00 40.12 72 VAL A CA 1
ATOM 532 C C . VAL A 1 72 ? 11.129 -33.693 -46.659 1.00 40.12 72 VAL A C 1
ATOM 534 O O . VAL A 1 72 ? 10.961 -32.557 -47.073 1.00 40.12 72 VAL A O 1
ATOM 537 N N . VAL A 1 73 ? 12.177 -34.421 -47.081 1.00 33.94 73 VAL A N 1
ATOM 538 C CA . VAL A 1 73 ? 12.315 -35.040 -48.424 1.00 33.94 73 VAL A CA 1
ATOM 539 C C . VAL A 1 73 ? 13.410 -36.112 -48.352 1.00 33.94 73 VAL A C 1
ATOM 541 O O . VAL A 1 73 ? 14.594 -35.808 -48.233 1.00 33.94 73 VAL A O 1
ATOM 544 N N . GLY A 1 74 ? 13.001 -37.378 -48.445 1.00 42.53 74 GLY A N 1
ATOM 545 C CA . GLY A 1 74 ? 13.850 -38.407 -49.028 1.00 42.53 74 GLY A CA 1
ATOM 546 C C . GLY A 1 74 ? 13.707 -38.334 -50.544 1.00 42.53 74 GLY A C 1
ATOM 547 O O . GLY A 1 74 ? 12.594 -38.450 -51.050 1.00 42.53 74 GLY A O 1
ATOM 548 N N . GLU A 1 75 ? 14.817 -38.163 -51.254 1.00 30.14 75 GLU A N 1
ATOM 549 C CA . GLU A 1 75 ? 14.909 -38.453 -52.682 1.00 30.14 75 GLU A CA 1
ATOM 550 C C . GLU A 1 75 ? 16.023 -39.468 -52.923 1.00 30.14 75 GLU A C 1
ATOM 552 O O . GLU A 1 75 ? 17.140 -39.367 -52.420 1.00 30.14 75 GLU A O 1
ATOM 557 N N . ALA A 1 76 ? 15.633 -40.503 -53.657 1.00 36.69 76 ALA A N 1
ATOM 558 C CA . ALA A 1 76 ? 16.459 -41.590 -54.131 1.00 36.69 76 ALA A CA 1
ATOM 559 C C . ALA A 1 76 ? 17.264 -41.192 -55.384 1.00 36.69 76 ALA A C 1
ATOM 561 O O . ALA A 1 76 ? 16.876 -40.270 -56.101 1.00 36.69 76 ALA A O 1
ATOM 562 N N . LYS A 1 77 ? 18.263 -42.043 -55.691 1.00 28.14 77 LYS A N 1
ATOM 563 C CA . LYS A 1 77 ? 19.258 -42.057 -56.795 1.00 28.14 77 LYS A CA 1
ATOM 564 C C . LYS A 1 77 ? 20.577 -41.373 -56.408 1.00 28.14 77 LYS A C 1
ATOM 566 O O . LYS A 1 77 ? 20.562 -40.224 -56.010 1.00 28.14 77 LYS A O 1
ATOM 571 N N . GLY A 1 78 ? 21.755 -41.983 -56.498 1.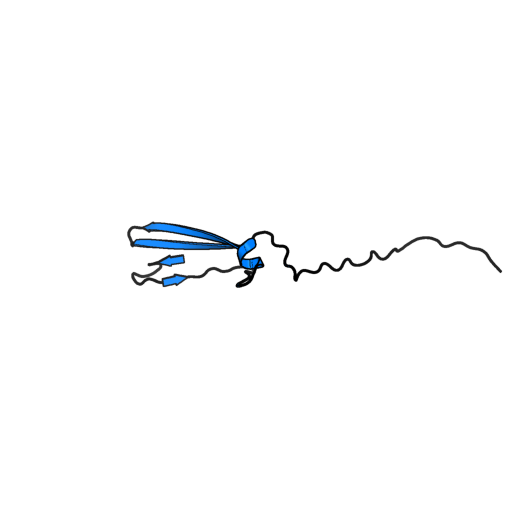00 31.67 78 GLY A N 1
ATOM 572 C CA . GLY A 1 78 ? 22.181 -43.236 -57.112 1.00 31.67 78 GLY A CA 1
ATOM 573 C C . GLY A 1 78 ? 23.508 -42.978 -57.825 1.00 31.67 78 GLY A C 1
ATOM 574 O O . GLY A 1 78 ? 23.485 -42.283 -58.830 1.00 31.67 78 GLY A O 1
ATOM 575 N N . GLU A 1 79 ? 24.604 -43.509 -57.285 1.00 33.03 79 GLU A N 1
ATOM 576 C CA . GLU A 1 79 ? 25.811 -44.029 -57.958 1.00 33.03 79 GLU A CA 1
ATOM 577 C C . GLU A 1 79 ? 26.623 -44.820 -56.921 1.00 33.03 79 GLU A C 1
ATOM 579 O O . GLU A 1 79 ? 26.655 -44.374 -55.748 1.00 33.03 79 GLU A O 1
#

Radius of gyration: 26.91 Å; chains: 1; bounding box: 45×50×78 Å

Sequence (79 aa):
IAGKLATDRSRFEKFTFGYLPAAGDPAMKHVKVGKASVLLPQGLIGVKVKILGKASFPDEVQIMEATQEAGVVGEAKGE

pLDDT: mean 79.24, std 18.67, range [28.14, 95.25]

Foldseek 3Di:
DWQQDPHLDIDDDDDDDDDADDDDDQNVPFKDWDWDWDQDPSGIDIDIDIDGHPDDDPPDDDDDDPPPDDDDDDDDDDD

Secondary structure (DSSP, 8-state):
-EEE-SSSSEEE-----S----SSHHHHHHEEEEEEEEEETTEEEEEEEEEE-S---TT--------------------